Protein AF-A0A7S0X547-F1 (afdb_monomer)

Mean predicted aligned error: 10.39 Å

Nearest PDB structures (foldseek):
  5cge-assembly1_A  TM=5.241E-01  e=3.516E-01  Staphylococcus aureus subsp. aureus MRSA252
  5cge-assembly2_E  TM=5.800E-01  e=9.574E-01  Staphylococcus aureus subsp. aureus MRSA252
  5coj-assembly2_F  TM=4.950E-01  e=7.935E-01  Staphylococcus aureus
  5cga-assembly1_C  TM=4.803E-01  e=1.019E+00  Staphylococcus aureus subsp. aureus MRSA252
  5cm5-assembly1_A  TM=5.128E-01  e=2.607E+00  Staphylococcus aureus subsp. aureus MRSA252

Radius of gyration: 16.15 Å; Cα contacts (8 Å, |Δi|>4): 168; chains: 1; bounding box: 33×28×48 Å

Structure (mmCIF, N/CA/C/O backbone):
data_AF-A0A7S0X547-F1
#
_entry.id   AF-A0A7S0X547-F1
#
loop_
_atom_site.group_PDB
_atom_site.id
_atom_site.type_symbol
_atom_site.label_atom_id
_atom_site.label_alt_id
_atom_site.label_comp_id
_atom_site.label_asym_id
_atom_site.label_entity_id
_atom_site.label_seq_id
_atom_site.pdbx_PDB_ins_code
_atom_site.Cartn_x
_atom_site.Cartn_y
_atom_site.Cartn_z
_atom_site.occupancy
_atom_site.B_iso_or_equiv
_atom_site.auth_seq_id
_atom_site.auth_comp_id
_atom_site.auth_asym_id
_atom_site.auth_atom_id
_atom_site.pdbx_PDB_model_num
ATOM 1 N N . MET A 1 1 ? 15.028 16.522 -19.412 1.00 39.81 1 MET A N 1
ATOM 2 C CA . MET A 1 1 ? 14.111 15.612 -18.691 1.00 39.81 1 MET A CA 1
ATOM 3 C C . MET A 1 1 ? 14.604 15.455 -17.264 1.00 39.81 1 MET A C 1
ATOM 5 O O . MET A 1 1 ? 15.801 15.273 -17.084 1.00 39.81 1 MET A O 1
ATOM 9 N N . ASP A 1 2 ? 13.716 15.561 -16.275 1.00 32.81 2 ASP A N 1
ATOM 10 C CA . ASP A 1 2 ? 14.040 15.300 -14.867 1.00 32.81 2 ASP A CA 1
ATOM 11 C C . ASP A 1 2 ? 14.078 13.773 -14.631 1.00 32.81 2 ASP A C 1
ATOM 13 O O . ASP A 1 2 ? 13.072 13.103 -14.888 1.00 32.81 2 ASP A O 1
ATOM 17 N N . PRO A 1 3 ? 15.205 13.190 -14.186 1.00 36.12 3 PRO A N 1
ATOM 18 C CA . PRO A 1 3 ? 15.344 11.745 -13.988 1.00 36.12 3 PRO A CA 1
ATOM 19 C C . PRO A 1 3 ? 14.369 11.165 -12.949 1.00 36.12 3 PRO A C 1
ATOM 21 O O . PRO A 1 3 ? 14.031 9.984 -13.026 1.00 36.12 3 PRO A O 1
ATOM 24 N N . ASN A 1 4 ? 13.833 11.983 -12.036 1.00 43.75 4 ASN A N 1
ATOM 25 C CA . ASN A 1 4 ? 12.823 11.534 -11.069 1.00 43.75 4 ASN A CA 1
ATOM 26 C C . ASN A 1 4 ? 11.463 11.223 -11.720 1.00 43.75 4 ASN A C 1
ATOM 28 O O . ASN A 1 4 ? 10.674 10.451 -11.177 1.00 43.75 4 ASN A O 1
ATOM 32 N N . HIS A 1 5 ? 11.195 11.789 -12.900 1.00 42.09 5 HIS A N 1
ATOM 33 C CA . HIS A 1 5 ? 9.943 11.587 -13.631 1.00 42.09 5 HIS A CA 1
ATOM 34 C C . HIS A 1 5 ? 9.858 10.186 -14.263 1.00 42.09 5 HIS A C 1
ATOM 36 O O . HIS A 1 5 ? 8.771 9.626 -14.382 1.00 42.09 5 HIS A O 1
ATOM 42 N N . PHE A 1 6 ? 11.000 9.589 -14.627 1.00 42.12 6 PHE A N 1
ATOM 43 C CA . PHE A 1 6 ? 11.053 8.242 -15.206 1.00 42.12 6 PHE A CA 1
ATOM 44 C C . PHE A 1 6 ? 10.835 7.139 -14.165 1.00 42.12 6 PHE A C 1
ATOM 46 O O . PHE A 1 6 ? 10.146 6.165 -14.461 1.00 42.12 6 PHE A O 1
ATOM 53 N N . GLY A 1 7 ? 11.357 7.308 -12.943 1.00 52.00 7 GLY A N 1
ATOM 54 C CA . GLY A 1 7 ? 11.157 6.343 -11.854 1.00 52.00 7 GLY A CA 1
ATOM 55 C C . GLY A 1 7 ? 9.677 6.144 -11.514 1.00 52.00 7 GLY A C 1
ATOM 56 O O . GLY A 1 7 ? 9.201 5.012 -11.483 1.00 52.00 7 GLY A O 1
ATOM 57 N N . GLN A 1 8 ? 8.934 7.251 -11.390 1.00 57.69 8 GLN A N 1
ATOM 58 C CA . GLN A 1 8 ? 7.507 7.235 -11.038 1.00 57.69 8 GLN A CA 1
ATOM 59 C C . GLN A 1 8 ? 6.599 6.685 -12.138 1.00 57.69 8 GLN A C 1
ATOM 61 O O . GLN A 1 8 ? 5.635 5.964 -11.874 1.00 57.69 8 GLN A O 1
ATOM 66 N N . VAL A 1 9 ? 6.904 7.010 -13.396 1.00 60.53 9 VAL A N 1
ATOM 67 C CA . VAL A 1 9 ? 6.164 6.473 -14.544 1.00 60.53 9 VAL A CA 1
ATOM 68 C C . VAL A 1 9 ? 6.451 4.980 -14.719 1.00 60.53 9 VAL A C 1
ATOM 70 O O . VAL A 1 9 ? 5.532 4.220 -15.021 1.00 60.53 9 VAL A O 1
ATOM 73 N N . GLY A 1 10 ? 7.697 4.554 -14.487 1.00 60.75 10 GLY A N 1
ATOM 74 C CA . GLY A 1 10 ? 8.116 3.158 -14.574 1.00 60.75 10 GLY A CA 1
ATOM 75 C C . GLY A 1 10 ? 7.409 2.258 -13.564 1.00 60.75 10 GLY A C 1
ATOM 76 O O . GLY A 1 10 ? 6.839 1.245 -13.960 1.00 60.75 10 GLY A O 1
ATOM 77 N N . ALA A 1 11 ? 7.384 2.625 -12.282 1.00 65.25 11 ALA A N 1
ATOM 78 C CA . ALA A 1 11 ? 6.775 1.770 -11.264 1.00 65.25 11 ALA A CA 1
ATOM 79 C C . ALA A 1 11 ? 5.235 1.847 -11.221 1.00 65.25 11 ALA A C 1
ATOM 81 O O . ALA A 1 11 ? 4.599 0.831 -10.934 1.00 65.25 11 ALA A O 1
ATOM 82 N N . SER A 1 12 ? 4.612 2.955 -11.644 1.00 66.75 12 SER A N 1
ATOM 83 C CA . SER A 1 12 ? 3.158 2.984 -11.901 1.00 66.75 12 SER A CA 1
ATOM 84 C C . SER A 1 12 ? 2.752 2.018 -13.023 1.00 66.75 12 SER A C 1
ATOM 86 O O . SER A 1 12 ? 1.775 1.288 -12.883 1.00 66.75 12 SER A O 1
ATOM 88 N N . TYR A 1 13 ? 3.523 1.975 -14.115 1.00 68.25 13 TYR A N 1
ATOM 89 C CA . TYR A 1 13 ? 3.278 1.058 -15.233 1.00 68.25 13 TYR A CA 1
ATOM 90 C C . TYR A 1 13 ? 3.592 -0.403 -14.876 1.00 68.25 13 TYR A C 1
ATOM 92 O O . TYR A 1 13 ? 2.840 -1.305 -15.232 1.00 68.25 13 TYR A O 1
ATOM 100 N N . ALA A 1 14 ? 4.668 -0.647 -14.120 1.00 70.81 14 ALA A N 1
ATOM 101 C CA . ALA A 1 14 ? 4.987 -1.976 -13.597 1.00 70.81 14 ALA A CA 1
ATOM 102 C C . ALA A 1 14 ? 3.844 -2.528 -12.738 1.00 70.81 14 ALA A C 1
ATOM 104 O O . ALA A 1 14 ? 3.493 -3.701 -12.847 1.00 70.81 14 ALA A O 1
ATOM 105 N N . LEU A 1 15 ? 3.253 -1.667 -11.905 1.00 76.06 15 LEU A N 1
ATOM 106 C CA . LEU A 1 15 ? 2.121 -2.023 -11.065 1.00 76.06 15 LEU A CA 1
ATOM 107 C C . LEU A 1 15 ? 0.883 -2.356 -11.895 1.00 76.06 15 LEU A C 1
ATOM 109 O O . LEU A 1 15 ? 0.245 -3.365 -11.630 1.00 76.06 15 LEU A O 1
ATOM 113 N N . GLU A 1 16 ? 0.557 -1.541 -12.896 1.00 73.31 16 GLU A N 1
ATOM 114 C CA . GLU A 1 16 ? -0.578 -1.789 -13.790 1.00 73.31 16 GLU A CA 1
ATOM 115 C C . GLU A 1 16 ? -0.458 -3.158 -14.475 1.00 73.31 16 GLU A C 1
ATOM 117 O O . GLU A 1 16 ? -1.376 -3.972 -14.390 1.00 73.31 16 GLU A O 1
ATOM 122 N N . LEU A 1 17 ? 0.713 -3.462 -15.049 1.00 70.38 17 LEU A N 1
ATOM 123 C CA . LEU A 1 17 ? 0.987 -4.763 -15.665 1.00 70.38 17 LEU A CA 1
ATOM 124 C C . LEU A 1 17 ? 0.911 -5.917 -14.658 1.00 70.38 17 LEU A C 1
ATOM 126 O O . LEU A 1 17 ? 0.356 -6.971 -14.968 1.00 70.38 17 LEU A O 1
ATOM 130 N N . ALA A 1 18 ? 1.454 -5.733 -13.452 1.00 74.06 18 ALA A N 1
ATOM 131 C CA . ALA A 1 18 ? 1.407 -6.750 -12.406 1.00 74.06 18 ALA A CA 1
ATOM 132 C C . ALA A 1 18 ? -0.029 -7.018 -11.929 1.00 74.06 18 ALA A C 1
ATOM 134 O O . ALA A 1 18 ? -0.388 -8.171 -11.700 1.00 74.06 18 ALA A O 1
ATOM 135 N N . LEU A 1 19 ? -0.860 -5.978 -11.808 1.00 77.12 19 LEU A N 1
ATOM 136 C CA . LEU A 1 19 ? -2.263 -6.102 -11.411 1.00 77.12 19 LEU A CA 1
ATOM 137 C C . LEU A 1 19 ? -3.100 -6.765 -12.505 1.00 77.12 19 LEU A C 1
ATOM 139 O O . LEU A 1 19 ? -3.842 -7.696 -12.199 1.00 77.12 19 LEU A O 1
ATOM 143 N N . ALA A 1 20 ? -2.927 -6.363 -13.767 1.00 73.75 20 ALA A N 1
ATOM 144 C CA . ALA A 1 20 ? -3.583 -7.008 -14.904 1.00 73.75 20 ALA A CA 1
ATOM 145 C C . ALA A 1 20 ? -3.184 -8.491 -15.023 1.00 73.75 20 ALA A C 1
ATOM 147 O O . ALA A 1 20 ? -4.029 -9.352 -15.250 1.00 73.75 20 ALA A O 1
ATOM 148 N N . GLY A 1 21 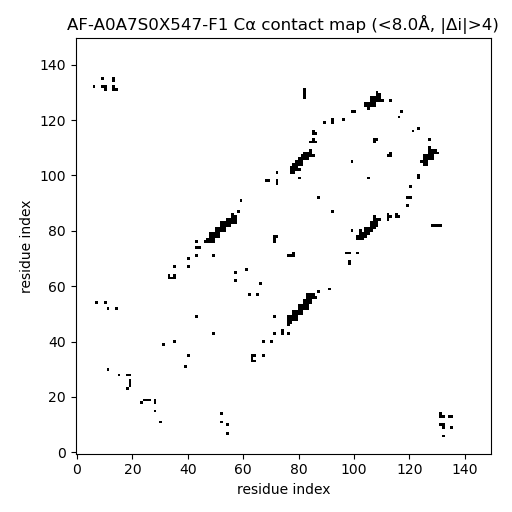? -1.907 -8.818 -14.795 1.00 72.62 21 GLY A N 1
ATOM 149 C CA . GLY A 1 21 ? -1.437 -10.205 -14.758 1.00 72.62 21 GLY A CA 1
ATOM 150 C C . GLY A 1 21 ? -1.977 -11.015 -13.572 1.00 72.62 21 GLY A C 1
ATOM 151 O O . GLY A 1 21 ? -2.164 -12.222 -13.697 1.00 72.62 21 GLY A O 1
ATOM 152 N N . HIS A 1 22 ? -2.236 -10.374 -12.428 1.00 78.44 22 HIS A N 1
ATOM 153 C CA . HIS A 1 22 ? -2.725 -11.039 -11.217 1.00 78.44 22 HIS A CA 1
ATOM 154 C C . HIS A 1 22 ? -4.238 -11.293 -11.234 1.00 78.44 22 HIS A C 1
ATOM 156 O O . HIS A 1 22 ? -4.678 -12.367 -10.832 1.00 78.44 22 HIS A O 1
ATOM 162 N N . PHE A 1 23 ? -5.030 -10.314 -11.677 1.00 80.44 23 PHE A N 1
ATOM 163 C CA . PHE A 1 23 ? -6.495 -10.389 -11.666 1.00 80.44 23 PHE A CA 1
ATOM 164 C C . PHE A 1 23 ? -7.103 -10.800 -13.015 1.00 80.44 23 PHE A C 1
ATOM 166 O O . PHE A 1 23 ? -8.281 -11.141 -13.079 1.00 80.44 23 PHE A O 1
ATOM 173 N N . GLY A 1 24 ? -6.297 -10.830 -14.078 1.00 75.88 24 GLY A N 1
ATOM 174 C CA . GLY A 1 24 ? -6.730 -11.161 -15.430 1.00 75.88 24 GLY A CA 1
ATOM 175 C C . GLY A 1 24 ? -7.041 -9.920 -16.278 1.00 75.88 24 GLY A C 1
ATOM 176 O O . GLY A 1 24 ? -7.208 -8.818 -15.747 1.00 75.88 24 GLY A O 1
ATOM 177 N N . PRO A 1 25 ? -7.127 -10.095 -17.609 1.00 69.75 25 PRO A N 1
ATOM 178 C CA . PRO A 1 25 ? -7.218 -8.995 -18.572 1.00 69.75 25 PRO A CA 1
ATOM 179 C C . PRO A 1 25 ? -8.516 -8.182 -18.479 1.00 69.75 25 PRO A C 1
ATOM 181 O O . PRO A 1 25 ? -8.534 -7.038 -18.920 1.00 69.75 25 PRO A O 1
ATOM 184 N N . ASP A 1 26 ? -9.572 -8.738 -17.881 1.00 75.06 26 ASP A N 1
ATOM 185 C CA . ASP A 1 26 ? -10.871 -8.070 -17.725 1.00 75.06 26 ASP A CA 1
ATOM 186 C C . ASP A 1 26 ? -10.913 -7.099 -16.527 1.00 75.06 26 ASP A C 1
ATOM 188 O O . ASP A 1 26 ? -11.934 -6.466 -16.265 1.00 75.06 26 ASP A O 1
ATOM 192 N N . THR A 1 27 ? -9.815 -6.980 -15.772 1.00 73.75 27 THR A N 1
ATOM 193 C CA . THR A 1 27 ? -9.739 -6.086 -14.611 1.00 73.75 27 THR A CA 1
ATOM 194 C C . THR A 1 27 ? -9.444 -4.656 -15.047 1.00 73.75 27 THR A C 1
ATOM 196 O O . THR A 1 27 ? -8.351 -4.357 -15.527 1.00 73.75 27 THR A O 1
ATOM 199 N N . GLU A 1 28 ? -10.391 -3.746 -14.817 1.00 75.62 28 GLU A N 1
ATOM 200 C CA . GLU A 1 28 ? -10.182 -2.318 -15.049 1.00 75.62 28 GLU A CA 1
ATOM 201 C C . GLU A 1 28 ? -9.271 -1.721 -13.964 1.00 75.62 28 GLU A C 1
ATOM 203 O O . GLU A 1 28 ? -9.598 -1.711 -12.774 1.00 75.62 28 GLU A O 1
ATOM 208 N N . VAL A 1 29 ? -8.108 -1.210 -14.373 1.00 72.88 29 VAL A N 1
ATOM 209 C CA . VAL A 1 29 ? -7.162 -0.533 -13.480 1.00 72.88 29 VAL A CA 1
ATOM 210 C C . VAL A 1 29 ? -7.251 0.970 -13.703 1.00 72.88 29 VAL A C 1
ATOM 212 O O . VAL A 1 29 ? -6.918 1.474 -14.773 1.00 72.88 29 VAL A O 1
ATOM 215 N N . VAL A 1 30 ? -7.641 1.708 -12.662 1.00 73.50 30 VAL A N 1
ATOM 216 C CA . VAL A 1 30 ? -7.716 3.171 -12.720 1.00 73.50 30 VAL A CA 1
ATOM 217 C C . VAL A 1 30 ? -6.572 3.797 -11.925 1.00 73.50 30 VAL A C 1
ATOM 219 O O . VAL A 1 30 ? -6.538 3.753 -10.694 1.00 73.50 30 VAL A O 1
ATOM 222 N N . LEU A 1 31 ? -5.619 4.408 -12.633 1.00 69.12 31 LEU A N 1
ATOM 223 C CA . LEU A 1 31 ? -4.476 5.083 -12.017 1.00 69.12 31 LEU A CA 1
ATOM 224 C C . LEU A 1 31 ? -4.849 6.489 -11.529 1.00 69.12 31 LEU A C 1
ATOM 226 O O . LEU A 1 31 ? -5.106 7.395 -12.322 1.00 69.12 31 LEU A O 1
ATOM 230 N N . VAL A 1 32 ? -4.779 6.712 -10.215 1.00 65.56 32 VAL A N 1
ATOM 231 C CA . VAL A 1 32 ? -5.006 8.032 -9.605 1.00 65.56 32 VAL A CA 1
ATOM 232 C C . VAL A 1 32 ? -3.665 8.723 -9.336 1.00 65.56 32 VAL A C 1
ATOM 234 O O . VAL A 1 32 ? -2.983 8.447 -8.348 1.00 65.56 32 VAL A O 1
ATOM 237 N N . L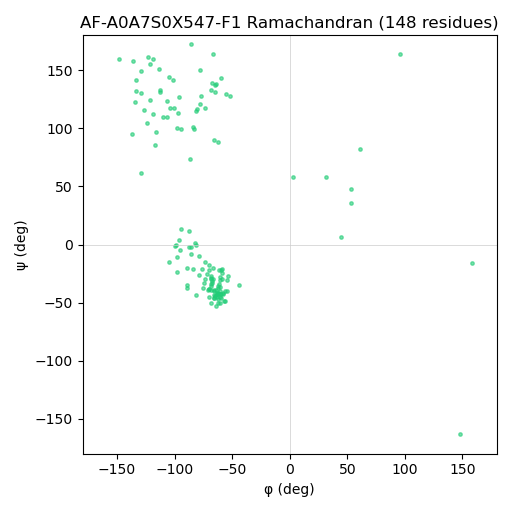YS A 1 33 ? -3.271 9.653 -10.215 1.00 59.19 33 LYS A N 1
ATOM 238 C CA . LYS A 1 33 ? -2.030 10.435 -10.069 1.00 59.19 33 LYS A CA 1
ATOM 239 C C . LYS A 1 33 ? -2.231 11.640 -9.133 1.00 59.19 33 LYS A C 1
ATOM 241 O O . LYS A 1 33 ? -2.769 12.665 -9.530 1.00 59.19 33 LYS A O 1
ATOM 246 N N . SER A 1 34 ? -1.799 11.480 -7.880 1.00 51.44 34 SER A N 1
ATOM 247 C CA . SER A 1 34 ? -1.335 12.482 -6.887 1.00 51.44 34 SER A CA 1
ATOM 248 C C . SER A 1 34 ? -2.076 13.813 -6.629 1.00 51.44 34 SER A C 1
ATOM 250 O O . SER A 1 34 ? -1.614 14.591 -5.792 1.00 51.44 34 SER A O 1
ATOM 252 N N . ARG A 1 35 ? -3.257 14.080 -7.192 1.00 51.41 35 ARG A N 1
ATOM 253 C CA . ARG A 1 35 ? -4.168 15.117 -6.676 1.00 51.41 35 ARG A CA 1
ATOM 254 C C . ARG A 1 35 ? -5.451 14.460 -6.209 1.00 51.41 35 ARG A C 1
ATOM 256 O O . ARG A 1 35 ? -6.338 14.192 -7.004 1.00 51.41 35 ARG A O 1
ATOM 263 N N . VAL A 1 36 ? -5.518 14.201 -4.904 1.00 54.38 36 VAL A N 1
ATOM 264 C CA . VAL A 1 36 ? -6.746 13.770 -4.231 1.00 54.38 36 VAL A CA 1
ATOM 265 C C . VAL A 1 36 ? -7.735 14.932 -4.299 1.00 54.38 36 VAL A C 1
ATOM 267 O O . VAL A 1 36 ? -7.704 15.826 -3.454 1.00 54.38 36 VAL A O 1
ATOM 270 N N . SER A 1 37 ? -8.538 14.972 -5.359 1.00 55.75 37 SER A N 1
ATOM 271 C CA . SER A 1 37 ? -9.697 15.856 -5.472 1.00 55.75 37 SER A CA 1
ATOM 272 C C . SER A 1 37 ? -10.911 15.188 -4.815 1.00 55.75 37 SER A C 1
ATOM 274 O O . SER A 1 37 ? -10.864 14.016 -4.423 1.00 55.75 37 SER A O 1
ATOM 276 N N . GLU A 1 38 ? -12.025 15.914 -4.691 1.00 59.03 38 GLU A N 1
ATOM 277 C CA . GLU A 1 38 ? -13.304 15.297 -4.310 1.00 59.03 38 GLU A CA 1
ATOM 278 C C . GLU A 1 38 ? -13.671 14.126 -5.240 1.00 59.03 38 GLU A C 1
ATOM 280 O O . GLU A 1 38 ? -14.239 13.132 -4.779 1.00 59.03 38 GLU A O 1
ATOM 285 N N . ASP A 1 39 ? -13.257 14.182 -6.510 1.00 61.66 39 ASP A N 1
ATOM 286 C CA . ASP A 1 39 ? -13.489 13.117 -7.489 1.00 61.66 39 ASP A CA 1
ATOM 287 C C . ASP A 1 39 ? -12.772 11.820 -7.105 1.00 61.66 39 ASP A C 1
ATOM 289 O O . ASP A 1 39 ? -13.369 10.750 -7.184 1.00 61.66 39 ASP A O 1
ATOM 293 N N . SER A 1 40 ? -11.545 11.893 -6.573 1.00 65.12 40 SER A N 1
ATOM 294 C CA . SER A 1 40 ? -10.816 10.700 -6.114 1.00 65.12 40 SER A CA 1
ATOM 295 C C . SER A 1 40 ? -11.553 9.971 -4.986 1.00 65.12 40 SER A C 1
ATOM 297 O O . SER A 1 40 ? -11.526 8.746 -4.919 1.00 65.12 40 SER A O 1
ATOM 299 N N . THR A 1 41 ? -12.245 10.709 -4.110 1.00 67.81 41 THR A N 1
ATOM 300 C CA . THR A 1 41 ? -13.048 10.114 -3.027 1.00 67.81 41 THR A CA 1
ATOM 301 C C . THR A 1 41 ? -14.347 9.505 -3.551 1.00 67.81 41 THR A C 1
ATOM 303 O O . THR A 1 41 ? -14.808 8.499 -3.016 1.00 67.81 41 THR A O 1
ATOM 306 N N . ARG A 1 42 ? -14.945 10.079 -4.605 1.00 70.88 42 ARG A N 1
ATOM 307 C CA . ARG A 1 42 ? -16.115 9.481 -5.267 1.00 70.88 42 ARG A CA 1
ATOM 308 C C . ARG A 1 42 ? -15.754 8.154 -5.924 1.00 70.88 42 ARG A C 1
ATOM 310 O O . ARG A 1 42 ? -16.452 7.179 -5.680 1.00 70.88 42 ARG A O 1
ATOM 317 N N . MET A 1 43 ? -14.622 8.100 -6.626 1.00 73.06 43 MET A N 1
ATOM 318 C CA . MET A 1 43 ? -14.122 6.878 -7.267 1.00 73.06 43 MET A CA 1
ATOM 319 C C . MET A 1 43 ? -13.891 5.735 -6.274 1.00 73.06 43 MET A C 1
ATOM 321 O O . MET A 1 43 ? -14.076 4.575 -6.624 1.00 73.06 43 MET A O 1
ATOM 325 N N . LEU A 1 44 ? -13.555 6.037 -5.011 1.00 78.62 44 LEU A N 1
ATOM 326 C CA . LEU A 1 44 ? -13.413 4.999 -3.986 1.00 78.62 44 LEU A CA 1
ATOM 327 C C . LEU A 1 44 ? -14.690 4.175 -3.776 1.00 78.62 44 LEU A C 1
ATOM 329 O O . LEU A 1 44 ? -14.600 3.047 -3.300 1.00 78.62 44 LEU A O 1
ATOM 333 N N . LYS A 1 45 ? -15.877 4.712 -4.086 1.00 78.56 45 LYS A N 1
ATOM 334 C CA . LYS A 1 45 ? -17.138 3.979 -3.917 1.00 78.56 45 LYS A CA 1
ATOM 335 C C . LYS A 1 45 ? -17.260 2.811 -4.888 1.00 78.56 45 LYS A C 1
ATOM 337 O O . LYS A 1 45 ? -17.751 1.766 -4.465 1.00 78.56 45 LYS A O 1
ATOM 342 N N . ASP A 1 46 ? -16.729 2.970 -6.092 1.00 81.12 46 ASP A N 1
ATOM 343 C CA . ASP A 1 46 ? -16.933 2.052 -7.214 1.00 81.12 46 ASP A CA 1
ATOM 344 C C . ASP A 1 46 ? -15.754 1.087 -7.417 1.00 81.12 46 ASP A C 1
ATOM 346 O O . ASP A 1 46 ? -15.802 0.223 -8.282 1.00 81.12 46 ASP A O 1
ATOM 350 N N . VAL A 1 47 ? -14.701 1.201 -6.599 1.00 81.38 47 VAL A N 1
ATOM 351 C CA . VAL A 1 47 ? -13.561 0.272 -6.604 1.00 81.38 47 VAL A CA 1
ATOM 352 C C . VAL A 1 47 ? -13.655 -0.737 -5.463 1.00 81.38 47 VAL A C 1
ATOM 354 O O . VAL A 1 47 ? -14.025 -0.390 -4.335 1.00 81.38 47 VAL A O 1
ATOM 357 N N . ASP A 1 48 ? -13.266 -1.979 -5.742 1.00 81.56 48 ASP A N 1
ATOM 358 C CA . ASP A 1 48 ? -13.219 -3.062 -4.751 1.00 81.56 48 ASP A CA 1
ATOM 359 C C . ASP A 1 48 ? -11.874 -3.139 -4.022 1.00 81.56 48 ASP A C 1
ATOM 361 O O . ASP A 1 48 ? -11.822 -3.435 -2.824 1.00 81.56 48 ASP A O 1
ATOM 365 N N . LEU A 1 49 ? -10.785 -2.834 -4.735 1.00 87.31 49 LEU A N 1
ATOM 366 C CA . LEU A 1 49 ? -9.414 -2.880 -4.240 1.00 87.31 49 LEU A CA 1
ATOM 367 C C . LEU A 1 49 ? -8.688 -1.571 -4.538 1.00 87.31 49 LEU A C 1
ATOM 369 O O . LEU A 1 49 ? -8.647 -1.100 -5.671 1.00 87.31 49 LEU A O 1
ATOM 373 N N . VAL A 1 50 ? -8.047 -1.025 -3.510 1.00 87.94 50 VAL A N 1
ATOM 374 C CA . VAL A 1 50 ? -7.124 0.099 -3.633 1.00 87.94 50 VAL A CA 1
ATOM 375 C C . VAL A 1 50 ? -5.703 -0.405 -3.451 1.00 87.94 50 VAL A C 1
ATOM 377 O O . VAL A 1 50 ? -5.358 -0.969 -2.411 1.00 87.94 50 VAL A O 1
ATOM 380 N N . VAL A 1 51 ? -4.861 -0.154 -4.450 1.00 86.00 51 VAL A N 1
ATOM 381 C CA . VAL A 1 51 ? -3.439 -0.494 -4.405 1.00 86.00 51 VAL A CA 1
ATOM 382 C C . VAL A 1 51 ? -2.621 0.786 -4.312 1.00 86.00 51 VAL A C 1
ATOM 384 O O . VAL A 1 51 ? -2.538 1.577 -5.247 1.00 86.00 51 VAL A O 1
ATOM 387 N N . CYS A 1 52 ? -2.022 1.006 -3.147 1.00 83.75 52 CYS A N 1
ATOM 388 C CA . CYS A 1 52 ? -1.173 2.148 -2.864 1.00 83.75 52 CYS A CA 1
ATOM 389 C C . CYS A 1 52 ? 0.289 1.775 -3.107 1.00 83.75 52 CYS A C 1
ATOM 391 O O . CYS A 1 52 ? 0.939 1.197 -2.236 1.00 83.75 52 CYS A O 1
ATOM 393 N N . ASN A 1 53 ? 0.823 2.155 -4.264 1.00 78.38 53 ASN A N 1
ATOM 394 C CA . ASN A 1 53 ? 2.261 2.154 -4.505 1.00 78.38 53 ASN A CA 1
ATOM 395 C C . ASN A 1 53 ? 2.853 3.462 -3.968 1.00 78.38 53 ASN A C 1
ATOM 397 O O . ASN A 1 53 ? 2.687 4.525 -4.562 1.00 78.38 53 ASN A O 1
ATOM 401 N N . ALA A 1 54 ? 3.470 3.400 -2.788 1.00 68.62 54 ALA A N 1
ATOM 402 C CA . ALA A 1 54 ? 3.839 4.604 -2.046 1.00 68.62 54 ALA A CA 1
ATOM 403 C C . ALA A 1 54 ? 5.222 5.179 -2.418 1.00 68.62 54 ALA A C 1
ATOM 405 O O . ALA A 1 54 ? 5.687 6.044 -1.680 1.00 68.62 54 ALA A O 1
ATOM 406 N N . GLU A 1 55 ? 5.842 4.701 -3.515 1.00 63.75 55 GLU A N 1
ATOM 407 C CA . GLU A 1 55 ? 7.139 5.070 -4.139 1.00 63.75 55 GLU A CA 1
ATOM 408 C C . GLU A 1 55 ? 7.983 6.140 -3.420 1.00 63.75 55 GLU A C 1
ATOM 410 O O . GLU A 1 55 ? 8.335 7.189 -3.962 1.00 63.75 55 GLU A O 1
ATOM 415 N N . GLY A 1 56 ? 8.327 5.879 -2.161 1.00 62.59 56 GLY A N 1
ATOM 416 C CA . GLY A 1 56 ? 8.836 6.908 -1.268 1.00 62.59 56 GLY A CA 1
ATOM 417 C C . GLY A 1 56 ? 8.448 6.674 0.185 1.00 62.59 56 GLY A C 1
ATOM 418 O O . GLY A 1 56 ? 8.095 5.568 0.605 1.00 62.59 56 GLY A O 1
ATOM 419 N N . THR A 1 57 ? 8.576 7.741 0.967 1.00 60.50 57 THR A N 1
ATOM 420 C CA . THR A 1 57 ? 8.261 7.753 2.392 1.00 60.50 57 THR A CA 1
ATOM 421 C C . THR A 1 57 ? 6.854 8.312 2.544 1.00 60.50 57 THR A C 1
ATOM 423 O O . THR A 1 57 ? 6.613 9.497 2.287 1.00 60.50 57 THR A O 1
ATOM 426 N N . LEU A 1 58 ? 5.910 7.481 2.987 1.00 62.41 58 LEU A N 1
ATOM 427 C CA . LEU A 1 58 ? 4.684 7.999 3.589 1.00 62.41 58 LEU A CA 1
ATOM 428 C C . LEU A 1 58 ? 5.160 8.994 4.688 1.00 62.41 58 LEU A C 1
ATOM 430 O O . LEU A 1 58 ? 6.062 8.677 5.450 1.00 62.41 58 LEU A O 1
ATOM 434 N N . HIS A 1 59 ? 4.692 10.242 4.742 1.00 58.97 59 HIS A N 1
ATOM 435 C CA . HIS A 1 59 ? 5.211 11.244 5.696 1.00 58.97 59 HIS A CA 1
ATOM 436 C C . HIS A 1 59 ? 4.069 12.034 6.346 1.00 58.97 59 HIS A C 1
ATOM 438 O O . HIS A 1 59 ? 2.962 12.090 5.812 1.00 58.97 59 HIS A O 1
ATOM 444 N N . ASP A 1 60 ? 4.335 12.629 7.513 1.00 51.09 60 ASP A N 1
ATOM 445 C CA . ASP A 1 60 ? 3.296 13.057 8.471 1.00 51.09 60 ASP A CA 1
ATOM 446 C C . ASP A 1 60 ? 2.666 14.433 8.268 1.00 51.09 60 ASP A C 1
ATOM 448 O O . ASP A 1 60 ? 1.780 14.838 9.016 1.00 51.09 60 ASP A O 1
ATOM 452 N N . ARG A 1 61 ? 3.091 15.220 7.287 1.00 49.34 61 ARG A N 1
ATOM 453 C CA . ARG A 1 61 ? 2.443 16.518 7.080 1.00 49.34 61 ARG A CA 1
ATOM 454 C C . ARG A 1 61 ? 1.245 16.334 6.184 1.00 49.34 61 ARG A C 1
ATOM 456 O O . ARG A 1 61 ? 1.326 16.676 5.017 1.00 49.34 61 ARG A O 1
ATOM 463 N N . ILE A 1 62 ? 0.186 15.739 6.747 1.00 55.19 62 ILE A N 1
ATOM 464 C CA . ILE A 1 62 ? -1.143 15.582 6.143 1.00 55.19 62 ILE A CA 1
ATOM 465 C C . ILE A 1 62 ? -1.022 15.446 4.621 1.00 55.19 62 ILE A C 1
ATOM 467 O O . ILE A 1 62 ? -1.503 16.267 3.839 1.00 55.19 62 ILE A O 1
ATOM 471 N N . ASN A 1 63 ? -0.259 14.433 4.214 1.00 65.06 63 ASN A N 1
ATOM 472 C CA . ASN A 1 63 ? -0.073 14.157 2.809 1.00 65.06 63 ASN A CA 1
ATOM 473 C C . ASN A 1 63 ? -1.457 13.749 2.272 1.00 65.06 63 ASN A C 1
ATOM 475 O O . ASN A 1 63 ? -2.114 12.914 2.907 1.00 65.06 63 ASN A O 1
ATOM 479 N N . PRO A 1 64 ? -1.931 14.324 1.153 1.00 71.12 64 PRO A N 1
ATOM 480 C CA . PRO A 1 64 ? -3.181 13.924 0.510 1.00 71.12 64 PRO A CA 1
ATOM 481 C C . PRO A 1 64 ? -3.356 12.400 0.414 1.00 71.12 64 PRO A C 1
ATOM 483 O O . PRO A 1 64 ? -4.454 11.897 0.641 1.00 71.12 64 PRO A O 1
ATOM 486 N N . LEU A 1 65 ? -2.261 11.657 0.214 1.00 75.81 65 LEU A N 1
ATOM 487 C CA . LEU A 1 65 ? -2.251 10.195 0.210 1.00 75.81 65 LEU A CA 1
ATOM 488 C C . LEU A 1 65 ? -2.711 9.579 1.541 1.00 75.81 65 LEU A C 1
ATOM 490 O O . LEU A 1 65 ? -3.541 8.678 1.548 1.00 75.81 65 LEU A O 1
ATOM 494 N N . VAL A 1 66 ? -2.228 10.078 2.683 1.00 78.12 66 VAL A N 1
ATOM 495 C CA . VAL A 1 66 ? -2.612 9.555 4.008 1.00 78.12 66 VAL A CA 1
ATOM 496 C C . VAL A 1 66 ? -4.097 9.810 4.280 1.00 78.12 66 VAL A C 1
ATOM 498 O O . VAL A 1 66 ? -4.786 8.928 4.789 1.00 78.12 66 VAL A O 1
ATOM 501 N N . ARG A 1 67 ? -4.622 10.983 3.896 1.00 78.38 67 ARG A N 1
ATOM 502 C CA . ARG A 1 67 ? -6.064 11.286 3.992 1.00 78.38 67 ARG A CA 1
ATOM 503 C C . ARG A 1 67 ? -6.910 10.362 3.114 1.00 78.38 67 ARG A C 1
ATOM 505 O O . ARG A 1 67 ? -7.955 9.889 3.561 1.00 78.38 67 ARG A O 1
ATOM 512 N N . LEU A 1 68 ? -6.452 10.080 1.894 1.00 81.62 68 LEU A N 1
ATOM 513 C CA . LEU A 1 68 ? -7.124 9.132 1.011 1.00 81.62 68 LEU A CA 1
ATOM 514 C C . LEU A 1 68 ? -7.142 7.735 1.638 1.00 81.62 68 LEU A C 1
ATOM 516 O O . LEU A 1 68 ? -8.205 7.136 1.733 1.00 81.62 68 LEU A O 1
ATOM 520 N N . LEU A 1 69 ? -6.011 7.259 2.168 1.00 85.00 69 LEU A N 1
ATOM 521 C CA . LEU A 1 69 ? -5.922 5.959 2.842 1.00 85.00 69 LEU A CA 1
ATOM 522 C C . LEU A 1 69 ? -6.845 5.861 4.065 1.00 85.00 69 LEU A C 1
ATOM 524 O O . LEU A 1 69 ? -7.461 4.822 4.280 1.00 85.00 69 LEU A O 1
ATOM 528 N N . PHE A 1 70 ? -7.022 6.938 4.834 1.00 85.25 70 PHE A N 1
ATOM 529 C CA . PHE A 1 70 ? -8.047 6.964 5.883 1.00 85.25 70 PHE A CA 1
ATOM 530 C C . PHE A 1 70 ? -9.467 6.815 5.334 1.00 85.25 70 PHE A C 1
ATOM 532 O O . PHE A 1 70 ? -10.284 6.135 5.951 1.00 85.25 70 PHE A O 1
ATOM 539 N N . SER A 1 71 ? -9.754 7.407 4.175 1.00 86.25 71 SER A N 1
ATOM 540 C CA . SER A 1 71 ? -11.057 7.275 3.513 1.00 86.25 71 SER A CA 1
ATOM 541 C C . SER A 1 71 ? -11.282 5.851 3.000 1.00 86.25 71 SER A C 1
ATOM 543 O O . SER A 1 71 ? -12.369 5.312 3.178 1.00 86.25 71 SER A O 1
ATOM 545 N N . VAL A 1 72 ? -10.244 5.201 2.461 1.00 87.81 72 VAL A N 1
ATOM 546 C CA . VAL A 1 72 ? -10.266 3.775 2.077 1.00 87.81 72 VAL A CA 1
ATOM 547 C C . VAL A 1 72 ? -10.644 2.899 3.274 1.00 87.81 72 VAL A C 1
ATOM 549 O O . VAL A 1 72 ? -11.557 2.080 3.175 1.00 87.81 72 VAL A O 1
ATOM 552 N N . VAL A 1 73 ? -9.996 3.120 4.425 1.00 88.38 73 VAL A N 1
ATOM 553 C CA . VAL A 1 73 ? -10.291 2.394 5.671 1.00 88.38 73 VAL A CA 1
ATOM 554 C C . VAL A 1 73 ? -11.715 2.671 6.157 1.00 88.38 73 VAL A C 1
ATOM 556 O O . VAL A 1 73 ? -12.434 1.738 6.508 1.00 88.38 73 VAL A O 1
ATOM 559 N N . ALA A 1 74 ? -12.150 3.934 6.158 1.00 87.88 74 ALA A N 1
ATOM 560 C CA . ALA A 1 74 ? -13.494 4.316 6.593 1.00 87.88 74 ALA A CA 1
ATOM 561 C C . ALA A 1 74 ? -14.594 3.697 5.713 1.00 87.88 74 ALA A C 1
ATOM 563 O O . ALA A 1 74 ? -15.641 3.297 6.220 1.00 87.88 74 ALA A O 1
ATOM 564 N N . LEU A 1 75 ? -14.334 3.569 4.410 1.00 87.94 75 LEU A N 1
ATOM 565 C CA . LEU A 1 75 ? -15.216 2.922 3.437 1.00 87.94 75 LEU A CA 1
ATOM 566 C C . LEU A 1 75 ? -15.082 1.389 3.415 1.00 87.94 75 LEU A C 1
ATOM 568 O O . LEU A 1 75 ? -15.770 0.743 2.627 1.00 87.94 75 LEU A O 1
ATOM 572 N N . LYS A 1 76 ? -14.225 0.803 4.268 1.00 88.88 76 LYS A N 1
ATOM 573 C CA . LYS A 1 76 ? -13.951 -0.644 4.355 1.00 88.88 76 LYS A CA 1
ATOM 574 C C . LYS A 1 76 ? -13.566 -1.278 3.012 1.00 88.88 76 LYS A C 1
ATOM 576 O O . LYS A 1 76 ? -13.941 -2.413 2.727 1.00 88.88 76 LYS A O 1
ATOM 581 N N . LYS A 1 77 ? -12.836 -0.538 2.179 1.00 89.81 77 LYS A N 1
ATOM 582 C CA . LYS A 1 77 ? -12.322 -1.051 0.905 1.00 89.81 77 LYS A CA 1
ATOM 583 C C . LYS A 1 77 ? -11.100 -1.928 1.139 1.00 89.81 77 LYS A C 1
ATOM 585 O O . LYS A 1 77 ? -10.352 -1.706 2.095 1.00 89.81 77 LYS A O 1
ATOM 590 N N . ARG A 1 78 ? -10.887 -2.909 0.259 1.00 91.25 78 ARG A N 1
ATOM 591 C CA . ARG A 1 78 ? -9.683 -3.743 0.305 1.00 91.25 78 ARG A CA 1
ATOM 592 C C . ARG A 1 78 ? -8.479 -2.856 0.010 1.00 91.25 78 ARG A C 1
ATOM 594 O O . ARG A 1 78 ? -8.543 -2.002 -0.875 1.00 91.25 78 ARG A O 1
ATOM 601 N N . LEU A 1 79 ? -7.398 -3.026 0.764 1.00 91.69 79 LEU A N 1
ATOM 602 C CA . LEU A 1 79 ? -6.241 -2.137 0.693 1.00 91.69 79 LEU A CA 1
ATOM 603 C C . LEU A 1 79 ? -4.940 -2.925 0.644 1.00 91.69 79 LEU A C 1
ATOM 605 O O . LEU A 1 79 ? -4.630 -3.676 1.569 1.00 91.69 79 LEU A O 1
ATOM 609 N N . TRP A 1 80 ? -4.150 -2.694 -0.399 1.00 91.31 80 TRP A N 1
ATOM 610 C CA . TRP A 1 80 ? -2.767 -3.151 -0.498 1.00 91.31 80 TRP A CA 1
ATOM 611 C C . TRP A 1 80 ? -1.834 -1.943 -0.466 1.00 91.31 80 TRP A C 1
ATOM 613 O O . TRP A 1 80 ? -2.056 -0.961 -1.171 1.00 91.31 80 TRP A O 1
ATOM 623 N N . ILE A 1 81 ? -0.781 -2.001 0.345 1.00 88.56 81 ILE A N 1
ATOM 624 C CA . ILE A 1 81 ? 0.238 -0.952 0.441 1.00 88.56 81 ILE A CA 1
ATOM 625 C C . ILE A 1 81 ? 1.570 -1.564 0.047 1.00 88.56 81 ILE A C 1
ATOM 627 O O . ILE A 1 81 ? 2.105 -2.418 0.753 1.00 88.56 81 ILE A O 1
ATOM 631 N N . LEU A 1 82 ? 2.100 -1.127 -1.086 1.00 85.88 82 LEU A N 1
ATOM 632 C CA . LEU A 1 82 ? 3.250 -1.741 -1.726 1.00 85.88 82 LEU A CA 1
ATOM 633 C C . LEU A 1 82 ? 4.402 -0.746 -1.879 1.00 85.88 82 LEU A C 1
ATOM 635 O O . LEU A 1 82 ? 4.201 0.468 -1.960 1.00 85.88 82 LEU A O 1
ATOM 639 N N . ASN A 1 83 ? 5.608 -1.307 -1.953 1.00 78.25 83 ASN A N 1
ATOM 640 C CA . ASN A 1 83 ? 6.822 -0.656 -2.438 1.00 78.25 83 ASN A CA 1
ATOM 641 C C . ASN A 1 83 ? 7.165 0.691 -1.771 1.00 78.25 83 ASN A C 1
ATOM 643 O O . ASN A 1 83 ? 7.478 1.678 -2.437 1.00 78.25 83 ASN A O 1
ATOM 647 N N . PHE A 1 84 ? 7.115 0.746 -0.438 1.00 79.88 84 PHE A N 1
ATOM 648 C CA . PHE A 1 84 ? 7.409 1.967 0.318 1.00 79.88 84 PHE A CA 1
ATOM 649 C C . PHE A 1 84 ? 8.607 1.813 1.256 1.00 79.88 84 PHE A C 1
ATOM 651 O O . PHE A 1 84 ? 8.976 0.703 1.650 1.00 79.88 84 PHE A O 1
ATOM 658 N N . SER A 1 85 ? 9.186 2.955 1.633 1.00 76.06 85 SER A N 1
ATOM 659 C CA . SER A 1 85 ? 10.202 3.065 2.681 1.00 76.06 85 SER A CA 1
ATOM 660 C C . SER A 1 85 ? 9.582 3.663 3.952 1.00 76.06 85 SER A C 1
ATOM 662 O O . SER A 1 85 ? 8.696 4.517 3.895 1.00 76.06 85 SER A O 1
ATOM 664 N N . PHE A 1 86 ? 10.030 3.209 5.123 1.00 76.31 86 PHE A N 1
ATOM 665 C CA . PHE A 1 86 ? 9.439 3.521 6.423 1.00 76.31 86 PHE A CA 1
ATOM 666 C C . PHE A 1 86 ? 10.474 4.138 7.370 1.00 76.31 86 PHE A C 1
ATOM 668 O O . PHE A 1 86 ? 11.294 3.441 7.966 1.00 76.31 86 PHE A O 1
ATOM 675 N N . PHE A 1 87 ? 10.380 5.455 7.563 1.00 72.44 87 PHE A N 1
ATOM 676 C CA . PHE A 1 87 ? 11.237 6.219 8.470 1.00 72.44 87 PHE A CA 1
ATOM 677 C C . PHE A 1 87 ? 10.393 7.222 9.261 1.00 72.44 87 PHE A C 1
ATOM 679 O O . PHE A 1 87 ? 10.112 8.317 8.780 1.00 72.44 87 PHE A O 1
ATOM 686 N N . TYR A 1 88 ? 9.971 6.853 10.477 1.00 67.69 88 TYR A N 1
ATOM 687 C CA . TYR A 1 88 ? 9.067 7.685 11.276 1.00 67.69 88 TYR A CA 1
ATOM 688 C C . TYR A 1 88 ? 9.481 7.853 12.742 1.00 67.69 88 TYR A C 1
ATOM 690 O O . TYR A 1 88 ? 9.873 6.881 13.394 1.00 67.69 88 TYR A O 1
ATOM 698 N N . PRO A 1 89 ? 9.290 9.056 13.319 1.00 58.53 89 PRO A N 1
ATOM 699 C CA . PRO A 1 89 ? 9.301 9.259 14.764 1.00 58.53 89 PRO A CA 1
ATOM 700 C C . PRO A 1 89 ? 8.214 8.424 15.465 1.00 58.53 89 PRO A C 1
ATOM 702 O O . PRO A 1 89 ? 7.086 8.314 14.990 1.00 58.53 89 PRO A O 1
ATOM 705 N N . LYS A 1 90 ? 8.499 7.894 16.662 1.00 59.06 90 LYS A N 1
ATOM 706 C CA . LYS A 1 90 ? 7.590 6.998 17.417 1.00 59.06 90 LYS A CA 1
ATOM 707 C C . LYS A 1 90 ? 6.162 7.534 17.653 1.00 59.06 90 LYS A C 1
ATOM 709 O O . LYS A 1 90 ? 5.244 6.733 17.805 1.00 59.06 90 LYS A O 1
ATOM 714 N N . LYS A 1 91 ? 5.948 8.857 17.702 1.00 59.62 91 LYS A N 1
ATOM 71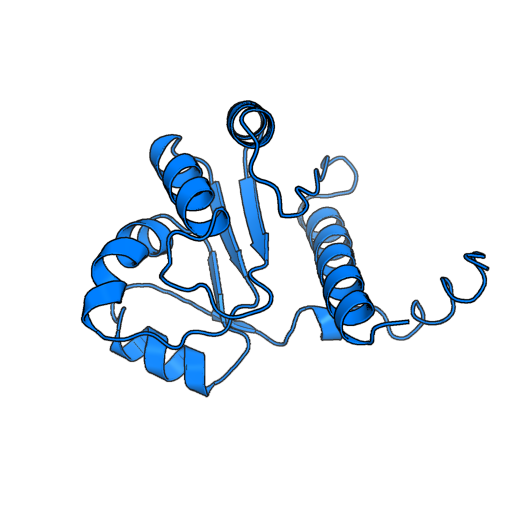5 C CA . LYS A 1 91 ? 4.624 9.472 17.976 1.00 59.62 91 LYS A CA 1
ATOM 716 C C . LYS A 1 91 ? 3.612 9.290 16.833 1.00 59.62 91 LYS A C 1
ATOM 718 O O . LYS A 1 91 ? 2.411 9.390 17.043 1.00 59.62 91 LYS A O 1
ATOM 723 N N . LEU A 1 92 ? 4.121 8.960 15.658 1.00 65.25 92 LEU A N 1
ATOM 724 C CA . LEU A 1 92 ? 3.468 9.025 14.357 1.00 65.25 92 LEU A CA 1
ATOM 725 C C . LEU A 1 92 ? 2.895 7.675 13.907 1.00 65.25 92 LEU A C 1
ATOM 727 O O . LEU A 1 92 ? 1.920 7.587 13.162 1.00 65.25 92 LEU A O 1
ATOM 731 N N . GLY A 1 93 ? 3.464 6.601 14.458 1.00 63.22 93 GLY A N 1
ATOM 732 C CA . GLY A 1 93 ? 3.010 5.243 14.209 1.00 63.22 93 GLY A CA 1
ATOM 733 C C . GLY A 1 93 ? 1.561 5.008 14.637 1.00 63.22 93 GLY A C 1
ATOM 734 O O . GLY A 1 93 ? 0.872 4.231 13.994 1.00 63.22 93 GLY A O 1
ATOM 735 N N . ARG A 1 94 ? 1.041 5.697 15.666 1.00 67.12 94 ARG A N 1
ATOM 736 C CA . ARG A 1 94 ? -0.342 5.473 16.137 1.00 67.12 94 ARG A CA 1
ATOM 737 C C . ARG A 1 94 ? -1.396 5.822 15.085 1.00 67.12 94 ARG A C 1
ATOM 739 O O . ARG A 1 94 ? -2.324 5.044 14.903 1.00 67.12 94 ARG A O 1
ATOM 746 N N . THR A 1 95 ? -1.222 6.938 14.381 1.00 71.44 95 THR A N 1
ATOM 747 C CA . THR A 1 95 ? -2.134 7.393 13.321 1.00 71.44 95 THR A CA 1
ATOM 748 C C . THR A 1 95 ? -2.114 6.416 12.145 1.00 71.44 95 THR A C 1
ATOM 750 O O . THR A 1 95 ? -3.155 5.954 11.688 1.00 71.44 95 THR A O 1
ATOM 753 N N . LEU A 1 96 ? -0.921 6.001 11.716 1.00 81.31 96 LEU A N 1
ATOM 754 C CA . LEU A 1 96 ? -0.752 5.099 10.574 1.00 81.31 96 LEU A CA 1
ATOM 755 C C . LEU A 1 96 ? -1.080 3.634 10.892 1.00 81.31 96 LEU A C 1
ATOM 757 O O . LEU A 1 96 ? -1.406 2.868 9.990 1.00 81.31 96 LEU A O 1
ATOM 761 N N . ARG A 1 97 ? -1.048 3.238 12.171 1.00 86.44 97 ARG A N 1
ATOM 762 C CA . ARG A 1 97 ? -1.395 1.882 12.619 1.00 86.44 97 ARG A CA 1
ATOM 763 C C . ARG A 1 97 ? -2.778 1.462 12.136 1.00 86.44 97 ARG A C 1
ATOM 765 O O . ARG A 1 97 ? -2.945 0.310 11.758 1.00 86.44 97 ARG A O 1
ATOM 772 N N . GLY A 1 98 ? -3.752 2.374 12.160 1.00 86.75 98 GLY A N 1
ATOM 773 C CA . GLY A 1 98 ? -5.111 2.093 11.690 1.00 86.75 98 GLY A CA 1
ATOM 774 C C . GLY A 1 98 ? -5.137 1.706 10.212 1.00 86.75 98 GLY A C 1
ATOM 775 O O . GLY A 1 98 ? -5.776 0.725 9.852 1.00 86.75 98 GLY A O 1
ATOM 776 N N . ILE A 1 99 ? -4.369 2.416 9.385 1.00 88.69 99 ILE A N 1
ATOM 777 C CA . ILE A 1 99 ? -4.221 2.123 7.956 1.00 88.69 99 ILE A CA 1
ATOM 778 C C . ILE A 1 99 ? -3.571 0.751 7.758 1.00 88.69 99 ILE A C 1
ATOM 780 O O . ILE A 1 99 ? -4.148 -0.115 7.109 1.00 88.69 99 ILE A O 1
ATOM 784 N N . PHE A 1 100 ? -2.416 0.512 8.383 1.00 90.44 100 PHE A N 1
ATOM 785 C CA . PHE A 1 100 ? -1.679 -0.740 8.203 1.00 90.44 100 PHE A CA 1
ATOM 786 C C . PHE A 1 100 ? -2.403 -1.973 8.762 1.00 90.44 100 PHE A C 1
ATOM 788 O O . PHE A 1 100 ? -2.247 -3.055 8.214 1.00 90.44 100 PHE A O 1
ATOM 795 N N . LYS A 1 101 ? -3.219 -1.836 9.817 1.00 91.38 101 LYS A N 1
ATOM 796 C CA . LYS A 1 101 ? -4.036 -2.947 10.340 1.00 91.38 101 LYS A CA 1
ATOM 797 C C . LYS A 1 101 ? -5.164 -3.377 9.409 1.00 91.38 101 LYS A C 1
ATOM 799 O O . LYS A 1 101 ? -5.603 -4.515 9.505 1.00 91.38 101 LYS A O 1
ATOM 804 N N . ASN A 1 102 ? -5.659 -2.464 8.580 1.00 91.50 102 ASN A N 1
ATOM 805 C CA . ASN A 1 102 ? -6.736 -2.738 7.629 1.00 91.50 102 ASN A CA 1
ATOM 806 C C . ASN A 1 102 ? -6.202 -3.087 6.232 1.00 91.50 102 ASN A C 1
ATOM 808 O O . ASN A 1 102 ? -6.987 -3.415 5.349 1.00 91.50 102 ASN A O 1
ATOM 812 N N . ALA A 1 103 ? -4.886 -3.007 6.019 1.00 92.56 103 ALA A N 1
ATOM 813 C CA . ALA A 1 103 ? -4.275 -3.439 4.775 1.00 92.56 103 ALA A CA 1
ATOM 814 C C . ALA A 1 103 ? -4.187 -4.973 4.740 1.00 92.56 103 ALA A C 1
ATOM 816 O O . ALA A 1 103 ? -3.636 -5.586 5.653 1.00 92.56 103 ALA A O 1
ATOM 817 N N . GLU A 1 104 ? -4.694 -5.589 3.672 1.00 93.44 104 GLU A N 1
ATOM 818 C CA . GLU A 1 104 ? -4.562 -7.036 3.436 1.00 93.44 104 GLU A CA 1
ATOM 819 C C . GLU A 1 104 ? -3.105 -7.403 3.140 1.00 93.44 104 GLU A C 1
ATOM 821 O O . GLU A 1 104 ? -2.615 -8.457 3.551 1.00 93.44 104 GLU A O 1
ATOM 826 N N . HIS A 1 105 ? -2.400 -6.507 2.442 1.00 91.25 105 HIS A N 1
ATOM 827 C CA . HIS A 1 105 ? -1.003 -6.679 2.072 1.00 91.25 105 HIS A CA 1
ATOM 828 C C . HIS A 1 105 ? -0.196 -5.417 2.359 1.00 91.25 105 HIS A C 1
ATOM 830 O O . HIS A 1 105 ? -0.575 -4.308 1.980 1.00 91.25 105 HIS A O 1
ATOM 836 N N . VAL A 1 106 ? 0.951 -5.615 3.009 1.00 91.38 106 VAL A N 1
ATOM 837 C CA . VAL A 1 106 ? 1.956 -4.586 3.274 1.00 91.38 106 VAL A CA 1
ATOM 838 C C . VAL A 1 106 ? 3.292 -5.103 2.754 1.00 91.38 106 VAL A C 1
ATOM 840 O O . VAL A 1 106 ? 3.805 -6.102 3.259 1.00 91.38 106 VAL A O 1
ATOM 843 N N . ALA A 1 107 ? 3.855 -4.432 1.753 1.00 89.12 107 ALA A N 1
ATOM 844 C CA . ALA A 1 107 ? 5.136 -4.784 1.152 1.00 89.12 107 ALA A CA 1
ATOM 845 C C . ALA A 1 107 ? 6.135 -3.627 1.262 1.00 89.12 107 ALA A C 1
ATOM 847 O O . ALA A 1 107 ? 5.870 -2.511 0.813 1.00 89.12 107 ALA A O 1
ATOM 848 N N . ILE A 1 108 ? 7.294 -3.911 1.857 1.00 87.62 108 ILE A N 1
ATOM 849 C CA . ILE A 1 108 ? 8.361 -2.938 2.118 1.00 87.62 108 ILE A CA 1
ATOM 850 C C . ILE A 1 108 ? 9.576 -3.284 1.262 1.00 87.62 108 ILE A C 1
ATOM 852 O O . ILE A 1 108 ? 10.025 -4.433 1.252 1.00 87.62 108 ILE A O 1
ATOM 856 N N . ARG A 1 109 ? 10.123 -2.283 0.569 1.00 85.00 109 ARG A N 1
ATOM 857 C CA . ARG A 1 109 ? 11.149 -2.502 -0.462 1.00 85.00 109 ARG A CA 1
ATOM 858 C C . ARG A 1 109 ? 12.580 -2.626 0.052 1.00 85.00 109 ARG A C 1
ATOM 860 O O . ARG A 1 109 ? 13.439 -3.176 -0.626 1.00 85.00 109 ARG A O 1
ATOM 867 N N . ASP A 1 110 ? 12.858 -2.113 1.250 1.00 84.81 11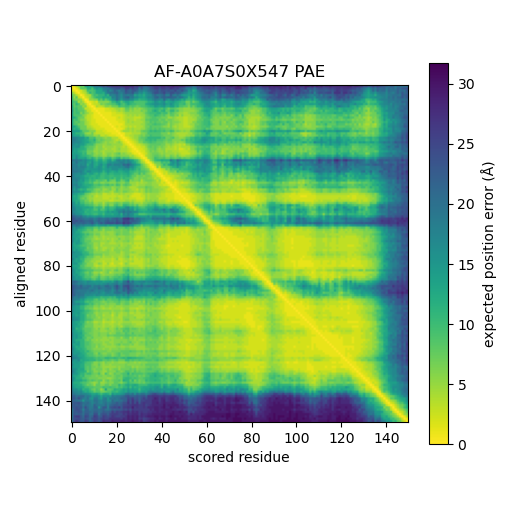0 ASP A N 1
ATOM 868 C CA . ASP A 1 110 ? 14.214 -2.069 1.798 1.00 84.81 110 ASP A CA 1
ATOM 869 C C . ASP A 1 110 ? 14.310 -2.644 3.220 1.00 84.81 110 ASP A C 1
ATOM 871 O O . ASP A 1 110 ? 13.369 -2.615 4.019 1.00 84.81 110 ASP A O 1
ATOM 875 N N . SER A 1 111 ? 15.474 -3.223 3.530 1.00 87.00 111 SER A N 1
ATOM 876 C CA . SER A 1 111 ? 15.721 -3.951 4.781 1.00 87.00 111 SER A CA 1
ATOM 877 C C . SER A 1 111 ? 15.715 -3.050 6.015 1.00 87.00 111 SER A C 1
ATOM 879 O O . SER A 1 111 ? 15.286 -3.485 7.085 1.00 87.00 1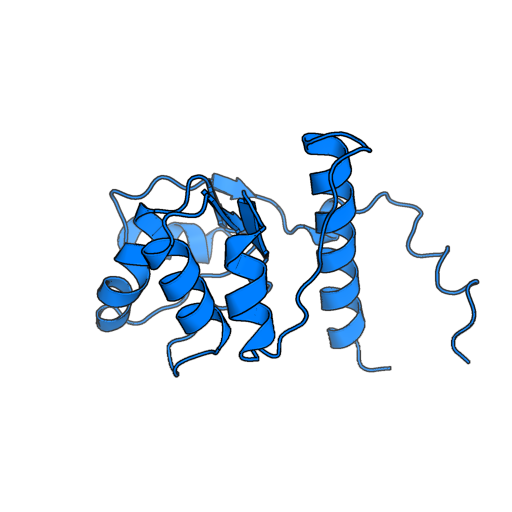11 SER A O 1
ATOM 881 N N . ILE A 1 112 ? 16.163 -1.801 5.872 1.00 87.12 112 ILE A N 1
ATOM 882 C CA . ILE A 1 112 ? 16.223 -0.832 6.968 1.00 87.12 112 ILE A CA 1
ATOM 883 C C . ILE A 1 112 ? 14.800 -0.452 7.380 1.00 87.12 112 ILE A C 1
ATOM 885 O O . ILE A 1 112 ? 14.433 -0.588 8.549 1.00 87.12 112 ILE A O 1
ATOM 889 N N . SER A 1 113 ? 13.967 -0.075 6.412 1.00 86.94 113 SER A N 1
ATOM 890 C CA . SER A 1 113 ? 12.551 0.223 6.610 1.00 86.94 113 SER A CA 1
ATOM 891 C C . SER A 1 113 ? 11.800 -0.963 7.198 1.00 86.94 113 SER A C 1
ATOM 893 O O . SER A 1 113 ? 11.033 -0.788 8.141 1.00 86.94 113 SER A O 1
ATOM 895 N N . ALA A 1 114 ? 12.056 -2.180 6.711 1.00 88.62 114 ALA A N 1
ATOM 896 C CA . ALA A 1 114 ? 11.449 -3.397 7.246 1.00 88.62 114 ALA A CA 1
ATOM 897 C C . ALA A 1 114 ? 11.783 -3.605 8.733 1.00 88.62 114 ALA A C 1
ATOM 899 O O . ALA A 1 114 ? 10.906 -3.934 9.534 1.00 88.62 114 ALA A O 1
ATOM 900 N N . ALA A 1 115 ? 13.039 -3.377 9.128 1.00 88.88 115 ALA A N 1
ATOM 901 C CA . ALA A 1 115 ? 13.463 -3.497 10.519 1.00 88.88 115 ALA A CA 1
ATOM 902 C C . ALA A 1 115 ? 12.801 -2.436 11.415 1.00 88.88 115 ALA A C 1
ATOM 904 O O . ALA A 1 115 ? 12.308 -2.753 12.503 1.00 88.88 115 ALA A O 1
ATOM 905 N N . ILE A 1 116 ? 12.740 -1.183 10.950 1.00 86.38 116 ILE A N 1
ATOM 906 C CA . ILE A 1 116 ? 12.085 -0.082 11.670 1.00 86.38 116 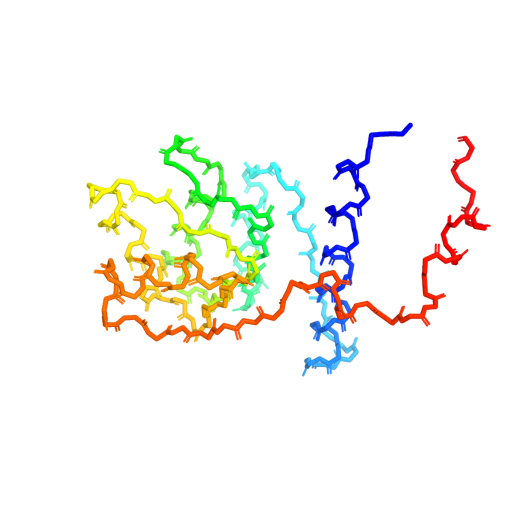ILE A CA 1
ATOM 907 C C . ILE A 1 116 ? 10.577 -0.339 11.784 1.00 86.38 116 ILE A C 1
ATOM 909 O O . ILE A 1 116 ? 10.008 -0.183 12.869 1.00 86.38 116 ILE A O 1
ATOM 913 N N . PHE A 1 117 ? 9.933 -0.779 10.702 1.00 88.06 117 PHE A N 1
ATOM 914 C CA . PHE A 1 117 ? 8.514 -1.118 10.669 1.00 88.06 117 PHE A CA 1
ATOM 915 C C . PHE A 1 117 ? 8.200 -2.247 11.646 1.00 88.06 117 PHE A C 1
ATOM 917 O O . PHE A 1 117 ? 7.352 -2.064 12.513 1.00 88.06 117 PHE A O 1
ATOM 924 N N . LYS A 1 118 ? 8.949 -3.357 11.611 1.00 90.31 118 LYS A N 1
ATOM 925 C CA . LYS A 1 118 ? 8.777 -4.481 12.546 1.00 90.31 118 LYS A CA 1
ATOM 926 C C . LYS A 1 118 ? 8.899 -4.044 14.008 1.00 90.31 118 LYS A C 1
ATOM 928 O O . LYS A 1 118 ? 8.124 -4.479 14.854 1.00 90.31 118 LYS A O 1
ATOM 933 N N . LYS A 1 119 ? 9.844 -3.150 14.317 1.00 88.56 119 LYS A N 1
ATOM 934 C CA . LYS A 1 119 ? 10.011 -2.594 15.671 1.00 88.56 119 LYS A CA 1
ATOM 935 C C . LYS A 1 119 ? 8.851 -1.682 16.086 1.00 88.56 119 LYS A C 1
ATOM 937 O O . LYS A 1 119 ? 8.556 -1.568 17.274 1.00 88.56 119 LYS A O 1
ATOM 942 N N . THR A 1 120 ? 8.212 -1.019 15.127 1.00 86.19 120 THR A N 1
ATOM 943 C CA . THR A 1 120 ? 7.149 -0.030 15.363 1.00 86.19 120 THR A CA 1
ATOM 944 C C . THR A 1 120 ? 5.763 -0.682 15.402 1.00 86.19 120 THR A C 1
ATOM 946 O O . THR A 1 120 ? 4.931 -0.317 16.232 1.00 86.19 120 THR A O 1
ATOM 949 N N . PHE A 1 121 ? 5.539 -1.686 14.556 1.00 88.69 121 PHE A N 1
ATOM 950 C CA . PHE A 1 121 ? 4.285 -2.400 14.328 1.00 88.69 121 PHE A CA 1
ATOM 951 C C . PHE A 1 121 ? 4.501 -3.913 14.416 1.00 88.69 121 PHE A C 1
ATOM 953 O O . PHE A 1 121 ? 4.303 -4.650 13.457 1.00 88.69 121 PHE A O 1
ATOM 960 N N . HIS A 1 122 ? 4.929 -4.376 15.588 1.00 87.50 122 HIS A N 1
ATOM 961 C CA . HIS A 1 122 ? 5.295 -5.775 15.830 1.00 87.50 122 HIS A CA 1
ATOM 962 C C . HIS A 1 122 ? 4.167 -6.789 15.567 1.00 87.50 122 HIS A C 1
ATOM 964 O O . HIS A 1 122 ? 4.454 -7.963 15.363 1.00 87.50 122 HIS A O 1
ATOM 970 N N . ASP A 1 123 ? 2.907 -6.349 15.584 1.00 90.25 123 ASP A N 1
ATOM 971 C CA . ASP A 1 123 ? 1.705 -7.157 15.358 1.00 90.25 123 ASP A CA 1
ATOM 972 C C . ASP A 1 123 ? 1.146 -7.058 13.930 1.00 90.25 123 ASP A C 1
ATOM 974 O O . ASP A 1 123 ? 0.127 -7.680 13.645 1.00 90.25 123 ASP A O 1
ATOM 978 N N . ILE A 1 124 ? 1.758 -6.270 13.039 1.00 91.19 124 ILE A N 1
ATOM 979 C CA . ILE A 1 124 ? 1.276 -6.116 11.661 1.00 91.19 124 ILE A CA 1
ATOM 980 C C . ILE A 1 124 ? 2.127 -6.984 10.726 1.00 91.19 124 ILE A C 1
ATOM 982 O O . ILE A 1 124 ? 3.335 -6.745 10.617 1.00 91.19 124 ILE A O 1
ATOM 986 N N . PRO A 1 125 ? 1.529 -7.979 10.044 1.00 92.25 125 PRO A N 1
ATOM 987 C CA . PRO A 1 125 ? 2.245 -8.792 9.075 1.00 92.25 125 PRO A CA 1
ATOM 988 C C . PRO A 1 125 ? 2.642 -7.942 7.865 1.00 92.25 125 PRO A C 1
ATOM 990 O O . PRO A 1 125 ? 1.872 -7.115 7.380 1.00 92.25 125 PRO A O 1
ATOM 993 N N . PHE A 1 126 ? 3.856 -8.155 7.369 1.00 93.12 126 PHE A N 1
ATOM 994 C CA . PHE A 1 126 ? 4.349 -7.514 6.157 1.00 93.12 126 PHE A CA 1
ATOM 995 C C . PHE A 1 126 ? 5.322 -8.446 5.434 1.00 93.12 126 PHE A C 1
ATOM 997 O O . PHE A 1 126 ? 5.897 -9.357 6.034 1.00 93.12 126 PHE A O 1
ATOM 1004 N N . GLN A 1 127 ? 5.525 -8.193 4.147 1.00 91.12 127 GLN A N 1
ATOM 1005 C CA . GLN A 1 127 ? 6.518 -8.870 3.325 1.00 91.12 127 GLN A CA 1
ATOM 1006 C C . GLN A 1 127 ? 7.606 -7.891 2.896 1.00 91.12 127 GLN A C 1
ATOM 1008 O O . GLN A 1 127 ? 7.376 -6.689 2.753 1.00 91.12 127 GLN A O 1
ATOM 1013 N N . ARG A 1 128 ? 8.812 -8.414 2.681 1.00 87.25 128 ARG A N 1
ATOM 1014 C CA . ARG A 1 128 ? 9.878 -7.661 2.026 1.00 87.25 128 ARG 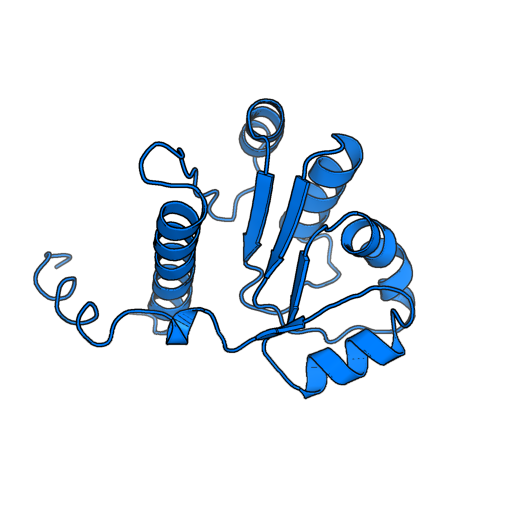A CA 1
ATOM 1015 C C . ARG A 1 128 ? 9.884 -8.022 0.547 1.00 87.25 128 ARG A C 1
ATOM 1017 O O . ARG A 1 128 ? 9.982 -9.204 0.228 1.00 87.25 128 ARG A O 1
ATOM 1024 N N . THR A 1 129 ? 9.829 -7.026 -0.324 1.00 79.31 129 THR A N 1
ATOM 1025 C CA . THR A 1 129 ? 9.839 -7.216 -1.782 1.00 79.31 129 THR A CA 1
ATOM 1026 C C . THR A 1 129 ? 10.999 -6.452 -2.405 1.00 79.31 129 THR A C 1
ATOM 1028 O O . THR A 1 129 ? 11.559 -5.558 -1.776 1.00 79.31 129 THR A O 1
ATOM 1031 N N . ALA A 1 130 ? 11.380 -6.802 -3.634 1.00 76.19 130 ALA A N 1
ATOM 1032 C CA . ALA A 1 130 ? 12.197 -5.904 -4.445 1.00 76.19 130 ALA A CA 1
ATOM 1033 C C . ALA A 1 130 ? 11.382 -4.651 -4.814 1.00 76.19 130 ALA A C 1
ATOM 1035 O O . ALA A 1 130 ? 10.151 -4.649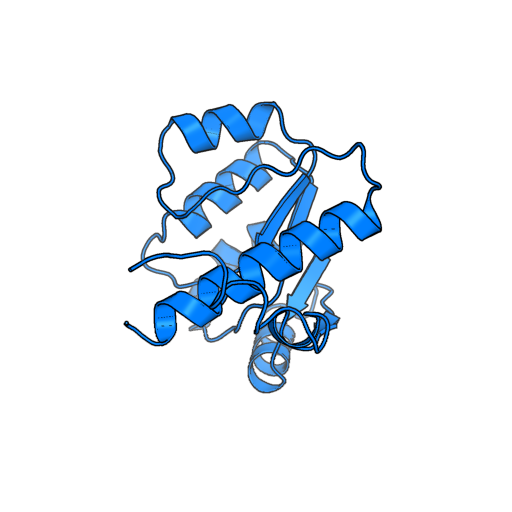 -4.690 1.00 76.19 130 ALA A O 1
ATOM 1036 N N . ASP A 1 131 ? 12.066 -3.596 -5.258 1.00 73.12 131 ASP A N 1
ATOM 1037 C CA . ASP A 1 131 ? 11.379 -2.429 -5.810 1.00 73.12 131 ASP A CA 1
ATOM 1038 C C . ASP A 1 131 ? 10.626 -2.824 -7.095 1.00 73.12 131 ASP A C 1
ATOM 1040 O O . ASP A 1 131 ? 11.152 -3.586 -7.908 1.00 73.12 131 ASP A O 1
ATOM 1044 N N . LEU A 1 132 ? 9.391 -2.335 -7.273 1.00 70.38 132 LEU A N 1
ATOM 1045 C CA . LEU A 1 132 ? 8.538 -2.663 -8.429 1.00 70.38 132 LEU A CA 1
ATOM 1046 C C . LEU A 1 132 ? 9.177 -2.271 -9.767 1.00 70.38 132 LEU A C 1
ATOM 1048 O O . LEU A 1 132 ? 8.860 -2.843 -10.803 1.00 70.38 132 LEU A O 1
ATOM 1052 N N . THR A 1 133 ? 10.121 -1.334 -9.773 1.00 66.88 133 THR A N 1
ATOM 1053 C CA . THR A 1 133 ? 10.898 -1.029 -10.983 1.00 66.88 133 THR A CA 1
ATOM 1054 C C . THR A 1 133 ? 11.696 -2.232 -11.505 1.00 66.88 133 THR A C 1
ATOM 1056 O O . THR A 1 133 ? 11.884 -2.350 -12.714 1.00 66.88 133 THR A O 1
ATOM 1059 N N . PHE A 1 134 ? 12.097 -3.173 -10.640 1.00 66.50 134 PHE A N 1
ATOM 1060 C CA . PHE A 1 134 ? 12.793 -4.404 -11.039 1.00 66.50 134 PHE A CA 1
ATOM 1061 C C . PHE A 1 134 ? 11.864 -5.484 -11.603 1.00 66.50 134 PHE A C 1
ATOM 1063 O O . PHE A 1 134 ? 12.356 -6.479 -12.129 1.00 66.50 134 PHE A O 1
ATOM 1070 N N . THR A 1 135 ? 10.540 -5.324 -11.505 1.00 65.31 135 THR A N 1
ATOM 1071 C CA . THR A 1 135 ? 9.585 -6.270 -12.107 1.00 65.31 135 THR A CA 1
ATOM 1072 C C . THR A 1 135 ? 9.253 -5.923 -13.557 1.00 65.31 135 THR A C 1
ATOM 1074 O O . THR A 1 135 ? 8.503 -6.652 -14.203 1.00 65.31 135 THR A O 1
ATOM 1077 N N . LEU A 1 136 ? 9.796 -4.823 -14.089 1.00 60.22 136 LEU A N 1
ATOM 1078 C CA . LEU A 1 136 ? 9.649 -4.476 -15.497 1.00 60.22 136 LEU A CA 1
ATOM 1079 C C . LEU A 1 136 ? 10.418 -5.480 -16.376 1.00 60.22 136 LEU A C 1
ATOM 1081 O O . LEU A 1 136 ? 11.589 -5.752 -16.097 1.00 60.22 136 LEU A O 1
ATOM 1085 N N . PRO A 1 137 ? 9.811 -6.007 -17.459 1.00 56.69 137 PRO A N 1
ATOM 1086 C CA . PRO A 1 137 ? 10.516 -6.859 -18.407 1.00 56.69 137 PRO A CA 1
ATOM 1087 C C . PRO A 1 137 ? 11.754 -6.141 -18.951 1.00 56.69 137 PRO A C 1
ATOM 1089 O O . PRO A 1 137 ? 11.656 -5.004 -19.430 1.00 56.69 137 PRO A O 1
ATOM 1092 N N . ALA A 1 138 ? 12.905 -6.815 -18.900 1.00 52.50 138 ALA A N 1
ATOM 1093 C CA . ALA A 1 138 ? 14.137 -6.373 -19.542 1.00 52.50 138 ALA A CA 1
ATOM 1094 C C . ALA A 1 138 ? 13.916 -6.322 -21.067 1.00 52.50 138 ALA A C 1
ATOM 1096 O O . ALA A 1 138 ? 14.086 -7.318 -21.759 1.00 52.50 138 ALA A O 1
ATOM 1097 N N . GLY A 1 139 ? 13.430 -5.189 -21.575 1.00 48.34 139 GLY A N 1
ATOM 1098 C CA . GLY A 1 139 ? 13.092 -5.016 -22.992 1.00 48.34 139 GLY A CA 1
ATOM 1099 C C . GLY A 1 139 ? 12.096 -3.894 -23.303 1.00 48.34 139 GLY A C 1
ATOM 1100 O O . GLY A 1 139 ? 12.028 -3.451 -24.441 1.00 48.34 139 GLY A O 1
ATOM 1101 N N . ASN A 1 140 ? 11.365 -3.366 -22.312 1.00 46.91 140 ASN A N 1
ATOM 1102 C CA . ASN A 1 140 ? 10.380 -2.294 -22.550 1.00 46.91 140 ASN A CA 1
ATOM 1103 C C . ASN A 1 140 ? 10.899 -0.866 -22.299 1.00 46.91 140 ASN A C 1
ATOM 1105 O O . ASN A 1 140 ? 10.136 0.092 -22.430 1.00 46.91 140 ASN A O 1
ATOM 1109 N N . LEU A 1 141 ? 12.184 -0.697 -21.970 1.00 44.88 141 LEU A N 1
ATOM 1110 C CA . LEU A 1 141 ? 12.813 0.629 -21.866 1.00 44.88 141 LEU A CA 1
ATOM 1111 C C . LEU A 1 141 ? 13.021 1.286 -23.247 1.00 44.88 141 LEU A C 1
ATOM 1113 O O . LEU A 1 141 ? 12.967 2.512 -23.343 1.00 44.88 141 LEU A O 1
ATOM 1117 N N . ASP A 1 142 ? 13.130 0.490 -24.317 1.00 43.31 142 ASP A N 1
ATOM 1118 C CA . ASP A 1 142 ? 13.359 0.977 -25.688 1.00 43.31 142 ASP A CA 1
ATOM 1119 C C . ASP A 1 142 ? 12.062 1.280 -26.46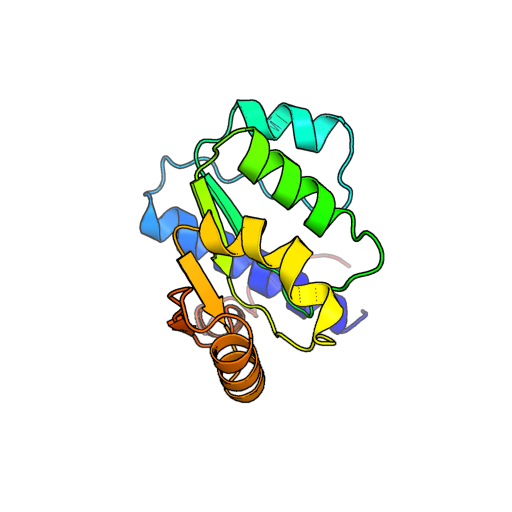7 1.00 43.31 142 ASP A C 1
ATOM 1121 O O . ASP A 1 142 ? 12.054 2.082 -27.406 1.00 43.31 142 ASP A O 1
ATOM 1125 N N . ALA A 1 143 ? 10.923 0.717 -26.046 1.00 42.81 143 ALA A N 1
ATOM 1126 C CA . ALA A 1 143 ? 9.637 0.883 -26.736 1.00 42.81 143 ALA A CA 1
ATOM 1127 C C . ALA A 1 143 ? 8.996 2.276 -26.548 1.00 42.81 143 ALA A C 1
ATOM 1129 O O . ALA A 1 143 ? 8.090 2.640 -27.293 1.00 42.81 143 ALA A O 1
ATOM 1130 N N . LYS A 1 144 ? 9.451 3.081 -25.573 1.00 45.16 144 LYS A N 1
ATOM 1131 C CA . LYS A 1 144 ? 8.970 4.467 -25.382 1.00 45.16 144 LYS A CA 1
ATOM 1132 C C . LYS A 1 144 ? 9.941 5.554 -25.833 1.00 45.16 144 LYS A C 1
ATOM 1134 O O . LYS A 1 144 ? 9.489 6.676 -26.038 1.00 45.16 144 LYS A O 1
ATOM 1139 N N . GLN A 1 145 ? 11.220 5.252 -26.070 1.00 40.38 145 GLN A N 1
ATOM 1140 C CA . GLN A 1 145 ? 12.082 6.191 -26.808 1.00 40.38 145 GLN A CA 1
ATOM 1141 C C . GLN A 1 145 ? 11.650 6.306 -28.278 1.00 40.38 145 GLN A C 1
ATOM 1143 O O . GLN A 1 145 ? 11.776 7.364 -28.885 1.00 40.38 145 GLN A O 1
ATOM 1148 N N . SER A 1 146 ? 11.059 5.242 -28.822 1.00 39.44 146 SER A N 1
ATOM 1149 C CA . SER A 1 146 ? 10.520 5.176 -30.183 1.00 39.44 146 SER A CA 1
ATOM 1150 C C . SER A 1 146 ? 9.077 5.697 -30.320 1.00 39.44 146 SER A C 1
ATOM 1152 O O . SER A 1 146 ? 8.612 5.883 -31.440 1.00 39.44 146 SER A O 1
ATOM 1154 N N . ALA A 1 147 ? 8.381 5.993 -29.212 1.00 41.31 147 ALA A N 1
ATOM 1155 C CA . ALA A 1 147 ? 6.981 6.441 -29.214 1.00 41.31 147 ALA A CA 1
ATOM 1156 C C . ALA A 1 147 ? 6.785 7.974 -29.189 1.00 41.31 147 ALA A C 1
ATOM 1158 O O . ALA A 1 147 ? 5.672 8.432 -28.955 1.00 41.31 147 ALA A O 1
ATOM 1159 N N . GLY A 1 148 ? 7.835 8.766 -29.438 1.00 38.50 148 GLY A N 1
ATOM 1160 C CA . GLY A 1 148 ? 7.703 10.178 -29.817 1.00 38.50 148 GLY A CA 1
ATOM 1161 C C . GLY A 1 148 ? 7.015 11.090 -28.792 1.00 38.50 148 GLY A C 1
ATOM 1162 O O . GLY A 1 148 ? 5.864 11.472 -28.961 1.00 38.50 148 GLY A O 1
ATOM 1163 N N . PHE A 1 149 ? 7.767 11.547 -27.793 1.00 36.69 149 PHE A N 1
ATOM 1164 C CA . PHE A 1 149 ? 7.559 12.880 -27.220 1.00 36.69 149 PHE A CA 1
ATOM 1165 C C . PHE A 1 149 ? 8.832 13.678 -27.490 1.00 36.69 149 PHE A C 1
ATOM 1167 O O . PHE A 1 149 ? 9.781 13.639 -26.702 1.00 36.69 149 PHE A O 1
ATOM 1174 N N . GLY A 1 150 ? 8.864 14.282 -28.681 1.00 33.09 150 GLY A N 1
ATOM 1175 C CA . GLY A 1 150 ? 9.773 15.383 -28.999 1.00 33.09 150 GLY A CA 1
ATOM 1176 C C . GLY A 1 150 ? 9.389 16.656 -28.259 1.00 33.09 150 GLY A C 1
ATOM 1177 O O . GLY A 1 150 ? 8.243 16.728 -27.756 1.00 33.09 150 GLY A O 1
#

pLDDT: mean 71.82, std 16.15, range [32.81, 93.44]

Secondary structure (DSSP, 8-state):
--HHHHHHHHHHHHHHHHHHHHH-TT-------S---HHHHHHTTT-SEEEEE--SB--TTT-HHHHHHHHHHHTT-EEEEEEEB----TTTHHHHHHHHHH-SEEEESSHHHHHHHHHH-TTS--EE---GGGGS-TTSSSTTTTT---

Organism: NCBI:txid81844

Sequence (150 aa):
MDPNHFGQVGASYALELALAGHFGPDTEVVLVKSRVSEDSTRMLKDVDLVVCNAEGTLHDRINPLVRLLFSVVALKKRLWILNFSFFYPKKLGRTLRGIFKNAEHVAIRDSISAAIFKKTFHDIPFQRTADLTFTLPAGNLDAKQSAGFG

Foldseek 3Di:
DPPVVCLVVLLLVLVVVVVCVVPHVPDDDDDDPQDPDVVVLVVLVVDQEDEAAPQEEPDDPPRVVLVSLVSNLVSLHAYAYEQYAYDDDLVRLVSCVSSQQSHPAAEYADPVRVVVCCVNCVPGDYYYDHHSSVSDPPPCVVVVVVVDDD

InterPro domains:
  IPR007345 Polysaccharide pyruvyl transferase [PF04230] (12-137)

Solvent-accessible surface area (backbone atoms only — not comparable to full-atom values): 9100 Å² total; per-residue (Å²): 134,67,74,72,59,53,56,57,55,46,31,55,50,30,47,51,54,51,48,32,69,70,72,34,87,88,52,87,80,84,86,81,82,92,65,77,45,76,64,55,61,56,53,56,74,82,45,70,68,47,77,43,71,47,79,40,63,78,62,86,78,79,35,60,65,61,58,49,46,52,49,38,56,75,69,68,39,46,31,34,40,34,40,27,45,52,80,78,64,82,85,55,50,66,71,52,44,62,50,59,70,60,30,83,38,38,33,26,37,43,72,67,25,45,53,49,42,45,74,74,40,74,88,55,82,67,46,80,40,74,51,50,62,74,70,47,68,96,72,61,78,61,63,58,75,74,63,69,85,129